Protein AF-A0A4Y9ZHA5-F1 (afdb_monomer)

InterPro domains:
  IPR008631 Glycogen synthase [PF05693] (15-79)
  IPR008631 Glycogen synthase [PTHR10176] (5-77)

Secondary structure (DSSP, 8-state):
-------TTS--EEEE-TTTT--SSHHHHHHHHHHHHHHHHHGGGEEEEEE--TTTHHHH--------HHHHHHHHTS-SPPEE--

Radius of gyration: 14.39 Å; Cα contacts (8 Å, |Δi|>4): 84; chains: 1; bounding box: 32×37×30 Å

Sequence (86 aa):
MADYKHHVHNPILFEVACEVANEIGGIYTVIKTKVPITVSEFGDRYTLIGPLSYKTASMEVEAEEPTDPHIVSALDAKDRRPVVTG

Mean predicted aligned error: 6.84 Å

pLDDT: mean 84.47, std 13.48, range [44.78, 97.56]

Foldseek 3Di:
DPPDDDPPPQAQAEAEDQCVQNPPDCVVVVCVVCVVVVCVVRPPSYWYWHADDPVRDVVRDDDDDDPDPVVVVVCVPDDDRDIDTD

Organism: NCBI:txid135208

Nearest PDB structures (foldseek):
  3naz-assembly1_B  TM=8.955E-01  e=1.429E-04  Saccharomyces cerevisiae
  8cvz-assembly1_B  TM=9.507E-01  e=3.236E-04  Homo sapiens
  5sul-assembly1_A-2  TM=8.942E-01  e=1.877E-04  Saccharomyces cerevisiae S288C
  7zbn-assembly1_B  TM=9.595E-01  e=4.548E-04  Homo sapiens
  3rsz-assembly1_D  TM=8.931E-01  e=3.023E-04  Saccharomyces cerevisiae

Structure (mmCIF, N/CA/C/O backbone):
data_AF-A0A4Y9ZHA5-F1
#
_entry.id   AF-A0A4Y9ZHA5-F1
#
loop_
_atom_site.group_PDB
_atom_site.id
_atom_site.type_symbol
_atom_site.label_atom_id
_atom_site.label_alt_id
_atom_site.label_comp_id
_atom_site.label_asym_id
_atom_site.label_entity_id
_atom_site.label_seq_id
_atom_site.pdbx_PDB_ins_code
_atom_site.Cartn_x
_atom_site.Cartn_y
_atom_site.Cartn_z
_atom_sit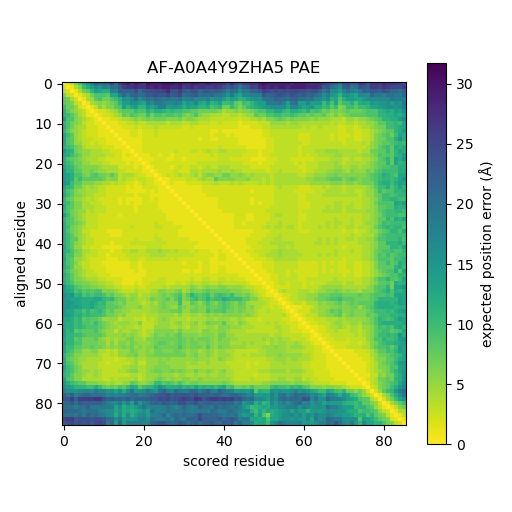e.occupancy
_atom_site.B_iso_or_equiv
_atom_site.auth_seq_id
_atom_site.auth_comp_id
_atom_site.auth_asym_id
_atom_site.auth_atom_id
_atom_site.pdbx_PDB_model_num
ATOM 1 N N . MET A 1 1 ? 14.673 -25.902 -15.178 1.00 44.78 1 MET A N 1
ATOM 2 C CA . MET A 1 1 ? 14.550 -24.724 -14.294 1.00 44.78 1 MET A CA 1
ATOM 3 C C . MET A 1 1 ? 14.230 -23.551 -15.196 1.00 44.78 1 MET A C 1
ATOM 5 O O . MET A 1 1 ? 14.997 -23.325 -16.119 1.00 44.78 1 MET A O 1
ATOM 9 N N . ALA A 1 2 ? 13.061 -22.926 -15.041 1.00 54.25 2 ALA A N 1
ATOM 10 C CA . ALA A 1 2 ? 12.714 -21.755 -15.842 1.00 54.25 2 ALA A CA 1
ATOM 11 C C . ALA A 1 2 ? 13.700 -20.623 -15.523 1.00 54.25 2 ALA A C 1
ATOM 13 O O . ALA A 1 2 ? 14.026 -20.409 -14.356 1.00 54.25 2 ALA A O 1
ATOM 14 N N . ASP A 1 3 ? 14.201 -19.960 -16.559 1.00 61.69 3 ASP A N 1
ATOM 15 C CA . ASP A 1 3 ? 15.135 -18.845 -16.446 1.00 61.69 3 ASP A CA 1
ATOM 16 C C . ASP A 1 3 ? 14.374 -17.640 -15.863 1.00 61.69 3 ASP A C 1
ATOM 18 O O . ASP A 1 3 ? 13.582 -16.991 -16.550 1.00 61.69 3 ASP A O 1
ATOM 22 N N . TYR A 1 4 ? 14.489 -17.421 -14.550 1.00 67.38 4 TYR A N 1
ATOM 23 C CA . TYR A 1 4 ? 13.735 -16.381 -13.851 1.00 67.38 4 TYR A CA 1
ATOM 24 C C . TYR A 1 4 ? 14.456 -15.042 -14.003 1.00 67.38 4 TYR A C 1
ATOM 26 O O . TYR A 1 4 ? 15.438 -14.746 -13.319 1.00 67.38 4 TYR A O 1
ATOM 34 N N . LYS A 1 5 ? 13.972 -14.218 -14.931 1.00 71.38 5 LYS A N 1
ATOM 35 C CA . LYS A 1 5 ? 14.540 -12.898 -15.194 1.00 71.38 5 LYS A CA 1
ATOM 36 C C . LYS A 1 5 ? 14.055 -11.894 -14.147 1.00 71.38 5 LYS A C 1
ATOM 38 O O . LYS A 1 5 ? 12.925 -11.423 -14.196 1.00 71.38 5 LYS A O 1
ATOM 43 N N . HIS A 1 6 ? 14.927 -11.52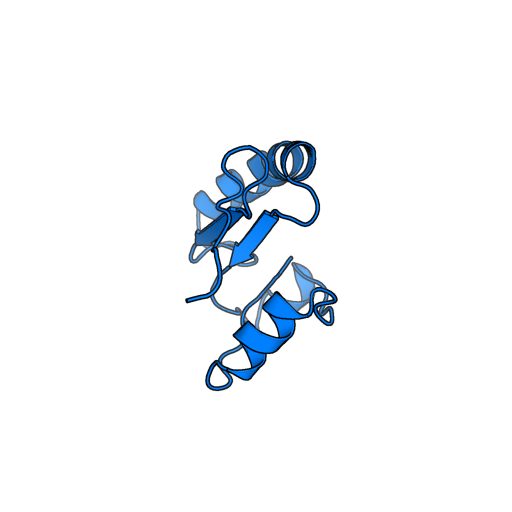6 -13.212 1.00 75.75 6 HIS A N 1
ATOM 44 C CA . HIS A 1 6 ? 14.646 -10.453 -12.259 1.00 75.75 6 HIS A CA 1
ATOM 45 C C . HIS A 1 6 ? 14.637 -9.086 -12.964 1.00 75.75 6 HIS A C 1
ATOM 47 O O . HIS A 1 6 ? 15.652 -8.636 -13.501 1.00 75.75 6 HIS A O 1
ATOM 53 N N . HIS A 1 7 ? 13.496 -8.397 -12.939 1.00 80.44 7 HIS A N 1
ATOM 54 C CA . HIS A 1 7 ? 13.342 -7.056 -13.507 1.00 80.44 7 HIS A CA 1
ATOM 55 C C . HIS A 1 7 ? 13.822 -5.974 -12.529 1.00 80.44 7 HIS A C 1
ATOM 57 O O . HIS A 1 7 ? 13.023 -5.261 -11.931 1.00 80.44 7 HIS A O 1
ATOM 63 N N . VAL A 1 8 ? 15.140 -5.827 -12.377 1.00 85.31 8 VAL A N 1
ATOM 64 C CA . VAL A 1 8 ? 15.745 -4.858 -11.436 1.00 85.31 8 VAL A CA 1
ATOM 65 C C . VAL A 1 8 ? 15.433 -3.387 -11.751 1.00 85.31 8 VAL A C 1
ATOM 67 O O . VAL A 1 8 ? 15.451 -2.560 -10.850 1.00 85.31 8 VAL A O 1
ATOM 70 N N . HIS A 1 9 ? 15.107 -3.059 -13.005 1.00 88.06 9 HIS A N 1
ATOM 71 C CA . HIS A 1 9 ? 14.751 -1.696 -13.433 1.00 88.06 9 HIS A CA 1
ATOM 72 C C . HIS A 1 9 ? 13.241 -1.453 -13.548 1.00 88.06 9 HIS A C 1
ATOM 74 O O . HIS A 1 9 ? 12.825 -0.332 -13.814 1.00 88.06 9 HIS A O 1
ATOM 80 N N . ASN A 1 10 ? 12.423 -2.492 -13.373 1.00 89.19 10 ASN A N 1
ATOM 81 C CA . ASN A 1 10 ? 10.966 -2.388 -13.414 1.00 89.19 10 ASN A CA 1
ATOM 82 C C . ASN A 1 10 ? 10.330 -3.312 -12.357 1.00 89.19 10 ASN A C 1
ATOM 84 O O . ASN A 1 10 ? 9.589 -4.229 -12.717 1.00 89.19 10 ASN A O 1
ATOM 88 N N . PRO A 1 11 ? 10.676 -3.149 -11.065 1.00 91.44 11 PRO A N 1
ATOM 89 C CA . PRO A 1 11 ? 10.228 -4.066 -10.024 1.00 91.44 11 PRO A CA 1
ATOM 90 C C . PRO A 1 11 ? 8.766 -3.819 -9.632 1.00 91.44 11 PRO A C 1
ATOM 92 O O . PRO A 1 11 ? 8.232 -2.731 -9.829 1.00 91.44 11 PRO A O 1
ATOM 95 N N . ILE A 1 12 ? 8.134 -4.822 -9.033 1.00 91.38 12 ILE A N 1
ATOM 96 C CA . ILE A 1 12 ? 6.864 -4.650 -8.319 1.00 91.38 12 ILE A CA 1
ATOM 97 C C . ILE A 1 12 ? 7.184 -4.143 -6.908 1.00 91.38 12 ILE A C 1
ATOM 99 O O . ILE A 1 12 ? 8.133 -4.627 -6.283 1.00 91.38 12 ILE A O 1
ATOM 103 N N . LEU A 1 13 ? 6.417 -3.174 -6.417 1.00 93.75 13 LEU A N 1
ATOM 104 C CA . LEU A 1 13 ? 6.564 -2.575 -5.098 1.00 93.75 13 LEU A CA 1
ATOM 105 C C . LEU A 1 13 ? 5.341 -2.891 -4.234 1.00 93.75 13 LEU A C 1
ATOM 107 O O . LEU A 1 13 ? 4.244 -2.408 -4.494 1.00 93.75 13 LEU A O 1
ATOM 111 N N . PHE A 1 14 ? 5.564 -3.647 -3.159 1.00 94.56 14 PHE A N 1
ATOM 112 C CA . PHE A 1 14 ? 4.572 -3.857 -2.108 1.00 94.56 14 PHE A CA 1
ATOM 113 C C . PHE A 1 14 ? 4.956 -3.067 -0.863 1.00 94.56 14 PHE A C 1
ATOM 115 O O . PHE A 1 14 ? 6.048 -3.253 -0.323 1.00 94.56 14 PHE A O 1
ATOM 122 N N . GLU A 1 15 ? 4.047 -2.234 -0.372 1.00 95.44 15 GLU A N 1
ATOM 123 C CA . GLU A 1 15 ? 4.215 -1.528 0.895 1.00 95.44 15 GLU A CA 1
ATOM 124 C C . GLU A 1 15 ? 3.218 -2.032 1.927 1.00 95.44 15 GLU A C 1
ATOM 126 O O . GLU A 1 15 ? 2.017 -2.083 1.680 1.00 95.44 15 GLU A O 1
ATOM 131 N N . VAL A 1 16 ? 3.725 -2.421 3.098 1.00 94.94 16 VAL A N 1
ATOM 132 C CA . VAL A 1 16 ? 2.926 -3.101 4.119 1.00 94.94 16 VAL A CA 1
ATOM 133 C C . VAL A 1 16 ? 2.881 -2.272 5.394 1.00 94.94 16 VAL A C 1
ATOM 135 O O . VAL A 1 16 ? 3.927 -1.975 5.972 1.00 94.94 16 VAL A O 1
ATOM 138 N N . ALA A 1 17 ? 1.681 -1.936 5.866 1.00 93.75 17 ALA A N 1
ATOM 139 C CA . ALA A 1 17 ? 1.498 -1.257 7.146 1.00 93.75 17 ALA A CA 1
ATOM 140 C C . ALA A 1 17 ? 0.132 -1.560 7.777 1.00 93.75 17 ALA A C 1
ATOM 142 O O . ALA A 1 17 ? -0.853 -1.822 7.093 1.00 93.75 17 ALA A O 1
ATOM 143 N N . CYS A 1 18 ? 0.056 -1.462 9.107 1.00 91.06 18 CYS A N 1
ATOM 144 C CA . CYS A 1 18 ? -1.205 -1.609 9.844 1.00 91.06 18 CYS A CA 1
ATOM 145 C C . CYS A 1 18 ? -2.201 -0.465 9.587 1.00 91.06 18 CYS A C 1
ATOM 147 O O . CYS A 1 18 ? -3.388 -0.619 9.867 1.00 91.06 18 CYS A O 1
ATOM 149 N N . GLU A 1 19 ? -1.704 0.666 9.084 1.00 92.62 19 GLU A N 1
ATOM 150 C CA . GLU A 1 19 ? -2.470 1.894 8.854 1.00 92.62 19 GLU A CA 1
ATOM 151 C C . GLU A 1 19 ? -2.844 2.111 7.374 1.00 92.62 19 GLU A C 1
ATOM 153 O O . GLU A 1 19 ? -3.322 3.179 7.001 1.00 92.62 19 GLU A O 1
ATOM 158 N N . VAL A 1 20 ? -2.655 1.105 6.508 1.00 92.44 20 VAL A N 1
ATOM 159 C CA . VAL A 1 20 ? -3.228 1.131 5.149 1.00 92.44 20 VAL A CA 1
ATOM 160 C C . VAL A 1 20 ? -4.752 1.094 5.265 1.00 92.44 20 VAL A C 1
ATOM 162 O O . VAL A 1 20 ? -5.291 0.182 5.890 1.00 92.44 20 VAL A O 1
ATOM 165 N N . ALA A 1 21 ? -5.433 2.084 4.676 1.00 88.62 21 ALA A N 1
ATOM 166 C CA . ALA A 1 21 ? -6.894 2.244 4.732 1.00 88.62 21 ALA A CA 1
ATOM 167 C C . ALA A 1 21 ? -7.480 2.234 6.166 1.00 88.62 21 ALA A C 1
ATOM 169 O O . ALA A 1 21 ? -8.634 1.853 6.397 1.00 88.62 21 ALA A O 1
ATOM 170 N N . ASN A 1 22 ? -6.667 2.613 7.157 1.00 90.00 22 ASN A N 1
ATOM 171 C CA . ASN A 1 22 ? -7.032 2.550 8.565 1.00 90.00 22 ASN A CA 1
ATOM 172 C C . ASN A 1 22 ? -6.278 3.613 9.377 1.00 90.00 22 ASN A C 1
ATOM 174 O O . ASN A 1 22 ? -5.130 3.415 9.775 1.00 90.00 22 ASN A O 1
ATOM 178 N N . GLU A 1 23 ? -6.926 4.748 9.624 1.00 90.00 23 GLU A N 1
ATOM 179 C CA . GLU A 1 23 ? -6.332 5.878 10.339 1.00 90.00 23 GLU A CA 1
ATOM 180 C C . GLU A 1 23 ? -6.260 5.608 11.854 1.00 90.00 23 GLU A C 1
ATOM 182 O O . GLU A 1 23 ? -7.212 5.841 12.598 1.00 90.00 23 GLU A O 1
ATOM 187 N N . ILE A 1 24 ? -5.117 5.083 12.313 1.00 88.38 24 ILE A N 1
ATOM 188 C CA . ILE A 1 24 ? -4.826 4.860 13.743 1.00 88.38 24 ILE A CA 1
ATOM 189 C C . ILE A 1 24 ? -3.862 5.927 14.282 1.00 88.38 24 ILE A C 1
ATOM 191 O O . ILE A 1 24 ? -3.963 6.319 15.446 1.00 88.38 24 ILE A O 1
ATOM 195 N N . GLY A 1 25 ? -2.913 6.390 13.464 1.00 90.44 25 GLY A N 1
ATOM 196 C CA . GLY A 1 25 ? -1.838 7.268 13.901 1.00 90.44 25 GLY A CA 1
ATOM 197 C C . GLY A 1 25 ? -1.151 8.005 12.754 1.00 90.44 25 GLY A C 1
ATOM 198 O O . GLY A 1 25 ? -1.740 8.335 11.728 1.00 90.44 25 GLY A O 1
ATOM 199 N N . GLY A 1 26 ? 0.125 8.339 12.960 1.00 95.62 26 GLY A N 1
ATOM 200 C CA . GLY A 1 26 ? 0.878 9.166 12.016 1.00 95.62 26 GLY A CA 1
ATOM 201 C C . GLY A 1 26 ? 1.276 8.449 10.723 1.00 95.62 26 GLY A C 1
ATOM 202 O O . GLY A 1 26 ? 1.606 9.120 9.744 1.00 95.62 26 GLY A O 1
ATOM 203 N N . ILE A 1 27 ? 1.258 7.111 10.694 1.00 96.06 27 ILE A N 1
ATOM 204 C CA . ILE A 1 27 ? 1.696 6.345 9.521 1.00 96.06 27 ILE A CA 1
ATOM 205 C C . ILE A 1 27 ? 0.674 6.455 8.392 1.00 96.06 27 ILE A C 1
ATOM 207 O O . ILE A 1 27 ? 1.089 6.573 7.241 1.00 96.06 27 ILE A O 1
ATOM 211 N N . TYR A 1 28 ? -0.624 6.525 8.695 1.00 93.38 28 TYR A N 1
ATOM 212 C CA . TYR A 1 28 ? -1.662 6.825 7.707 1.00 93.38 28 TYR A CA 1
ATOM 213 C C . TYR A 1 28 ? -1.328 8.105 6.926 1.00 93.38 28 TYR A C 1
ATOM 215 O O . TYR A 1 28 ? -1.309 8.097 5.696 1.00 93.38 28 TYR A O 1
ATOM 223 N N . THR A 1 29 ? -0.948 9.181 7.621 1.00 96.06 29 THR A N 1
ATOM 224 C CA . THR A 1 29 ? -0.558 10.454 6.991 1.00 96.06 29 THR A CA 1
ATOM 225 C C . THR A 1 29 ? 0.713 10.323 6.155 1.00 96.06 29 THR A C 1
ATOM 227 O O . THR A 1 29 ? 0.781 10.858 5.047 1.00 96.06 29 THR A O 1
ATOM 230 N N . VAL A 1 30 ? 1.720 9.594 6.644 1.00 97.25 30 VAL A N 1
ATOM 231 C CA . VAL A 1 30 ? 2.952 9.330 5.880 1.00 97.25 30 VAL A CA 1
ATOM 232 C C . VAL A 1 30 ? 2.639 8.580 4.585 1.00 97.25 30 VAL A C 1
ATOM 234 O O . VAL A 1 30 ? 3.128 8.962 3.525 1.00 97.25 30 VAL A O 1
ATOM 237 N N . ILE A 1 31 ? 1.801 7.544 4.645 1.00 95.19 31 ILE A N 1
ATOM 238 C CA . ILE A 1 31 ? 1.388 6.778 3.465 1.00 95.19 31 ILE A CA 1
ATOM 239 C C . ILE A 1 31 ? 0.608 7.690 2.520 1.00 95.19 31 ILE A C 1
ATOM 241 O O . ILE A 1 31 ? 1.022 7.882 1.380 1.00 95.19 31 ILE A O 1
ATOM 245 N N . LYS A 1 32 ? -0.453 8.338 3.005 1.00 93.31 32 LYS A N 1
ATOM 246 C CA . LYS A 1 32 ? -1.344 9.191 2.206 1.00 93.31 32 LYS A CA 1
ATOM 247 C C . LYS A 1 32 ? -0.612 10.318 1.479 1.00 93.31 32 LYS A C 1
ATOM 249 O O . LYS A 1 32 ? -0.944 10.629 0.341 1.00 93.31 32 LYS A O 1
ATOM 254 N N . THR A 1 33 ? 0.396 10.917 2.109 1.00 97.00 33 THR A N 1
ATOM 255 C CA . THR A 1 33 ? 1.192 11.993 1.491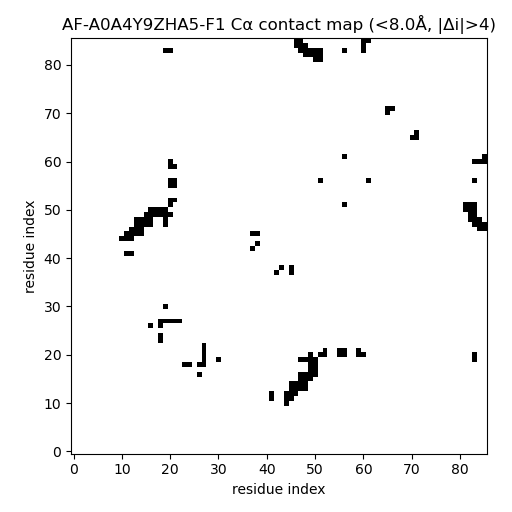 1.00 97.00 33 THR A CA 1
ATOM 256 C C . THR A 1 33 ? 2.225 11.484 0.485 1.00 97.00 33 THR A C 1
ATOM 258 O O . THR A 1 33 ? 2.609 12.227 -0.415 1.00 97.00 33 THR A O 1
ATOM 261 N N . LYS A 1 34 ? 2.651 10.222 0.592 1.00 96.94 34 LYS A N 1
ATOM 262 C CA . LYS A 1 34 ? 3.641 9.602 -0.298 1.00 96.94 34 LYS A CA 1
ATOM 263 C C . LYS A 1 34 ? 3.008 8.875 -1.493 1.00 96.94 34 LYS A C 1
ATOM 265 O O . LYS A 1 34 ? 3.592 8.877 -2.571 1.00 96.94 34 LYS A O 1
ATOM 270 N N . VAL A 1 35 ? 1.810 8.309 -1.341 1.00 96.50 35 VAL A N 1
ATOM 271 C CA . VAL A 1 35 ? 1.108 7.566 -2.406 1.00 96.50 35 VAL A CA 1
ATOM 272 C C . VAL A 1 35 ? 1.103 8.304 -3.753 1.00 96.50 35 VAL A C 1
ATOM 274 O O . VAL A 1 35 ? 1.470 7.670 -4.738 1.00 96.50 35 VAL A O 1
ATOM 277 N N . PRO A 1 36 ? 0.806 9.619 -3.849 1.00 96.19 36 PRO A N 1
ATOM 278 C CA . PRO A 1 36 ? 0.774 10.297 -5.146 1.00 96.19 36 PRO A CA 1
ATOM 279 C C . PRO A 1 36 ? 2.103 10.238 -5.907 1.00 96.19 36 PRO A C 1
ATOM 281 O O . PRO A 1 36 ? 2.112 10.023 -7.119 1.00 96.19 36 PRO A O 1
ATOM 284 N N . ILE A 1 37 ? 3.234 10.399 -5.208 1.00 97.56 37 ILE A N 1
ATOM 285 C CA . ILE A 1 37 ? 4.549 10.341 -5.854 1.00 97.56 37 ILE A CA 1
ATOM 286 C C . ILE A 1 37 ? 4.946 8.898 -6.177 1.00 97.56 37 ILE A C 1
ATOM 288 O O . ILE A 1 37 ? 5.494 8.643 -7.245 1.00 97.56 37 ILE A O 1
ATOM 292 N N . THR A 1 38 ? 4.606 7.937 -5.315 1.00 97.31 38 THR A N 1
ATOM 293 C CA . THR A 1 38 ? 4.915 6.519 -5.547 1.00 97.31 38 THR A CA 1
ATOM 294 C C . THR A 1 38 ? 4.094 5.935 -6.696 1.00 97.31 38 THR A C 1
ATOM 296 O O . THR A 1 38 ? 4.649 5.239 -7.542 1.00 97.31 38 THR A O 1
ATOM 299 N N . VAL A 1 39 ? 2.808 6.283 -6.806 1.00 96.12 39 VAL A N 1
ATOM 300 C CA . VAL A 1 39 ? 1.964 5.922 -7.958 1.00 96.12 39 VAL A CA 1
ATOM 301 C C . VAL A 1 39 ? 2.508 6.552 -9.239 1.00 96.12 39 VAL A C 1
ATOM 303 O O . VAL A 1 39 ? 2.563 5.881 -10.264 1.00 96.12 39 VAL A O 1
ATOM 306 N N . SER A 1 40 ? 2.991 7.799 -9.194 1.00 96.50 40 SER A N 1
ATOM 307 C CA . SER A 1 40 ? 3.616 8.430 -10.365 1.00 96.50 40 SER A CA 1
ATOM 308 C C . SER A 1 40 ? 4.873 7.698 -10.857 1.00 96.50 40 SER A C 1
ATOM 310 O O . SER A 1 40 ? 5.198 7.802 -12.038 1.00 96.50 40 SER A O 1
ATOM 312 N N . GLU A 1 41 ? 5.601 7.007 -9.979 1.00 95.31 41 GLU A N 1
ATOM 313 C CA . GLU A 1 41 ? 6.840 6.297 -10.318 1.00 95.31 41 GLU A CA 1
ATOM 314 C C . GLU A 1 41 ? 6.589 4.831 -10.713 1.00 95.31 41 GLU A C 1
ATOM 316 O O . GLU A 1 41 ? 7.216 4.304 -11.638 1.00 95.31 41 GLU A O 1
ATOM 321 N N . PHE A 1 42 ? 5.660 4.160 -10.031 1.00 94.44 42 PHE A N 1
ATOM 322 C CA . PHE A 1 42 ? 5.439 2.721 -10.172 1.00 94.44 42 PHE A CA 1
ATOM 323 C C . PHE A 1 42 ? 4.166 2.354 -10.941 1.00 94.44 42 PHE A C 1
ATOM 325 O O . PHE A 1 42 ? 4.144 1.289 -11.567 1.00 94.44 42 PHE A O 1
ATOM 332 N N . GLY A 1 43 ? 3.149 3.217 -10.947 1.00 93.06 43 GLY A N 1
ATOM 333 C CA . GLY A 1 43 ? 1.828 2.929 -11.510 1.00 93.06 43 GLY A CA 1
ATOM 334 C C . GLY A 1 43 ? 1.238 1.648 -10.920 1.00 93.06 43 GLY A C 1
ATOM 335 O O . GLY A 1 43 ? 1.382 1.388 -9.728 1.00 93.06 43 GLY A O 1
ATOM 336 N N . ASP A 1 44 ? 0.684 0.799 -11.783 1.00 91.06 44 ASP A N 1
ATOM 337 C CA . ASP A 1 44 ? 0.034 -0.474 -11.424 1.00 91.06 44 ASP A CA 1
ATOM 338 C C . ASP A 1 44 ? 0.976 -1.505 -10.773 1.00 91.06 44 ASP A C 1
ATOM 340 O O . ASP A 1 44 ? 0.545 -2.543 -10.280 1.00 91.06 44 ASP A O 1
ATOM 344 N N . ARG A 1 45 ? 2.291 -1.242 -10.757 1.00 92.19 45 ARG A N 1
ATOM 345 C CA . ARG A 1 45 ? 3.276 -2.080 -10.055 1.00 92.19 45 ARG A CA 1
ATOM 346 C C . ARG A 1 45 ? 3.376 -1.756 -8.568 1.00 92.19 45 ARG A C 1
ATOM 348 O O . ARG A 1 45 ? 4.199 -2.368 -7.890 1.00 92.19 45 ARG A O 1
ATOM 355 N N . TYR A 1 46 ? 2.630 -0.774 -8.077 1.00 94.31 46 TYR A N 1
ATOM 356 C CA . TYR A 1 46 ? 2.580 -0.407 -6.671 1.00 94.31 46 TYR A CA 1
ATOM 357 C C . TYR A 1 46 ? 1.324 -0.967 -6.020 1.00 94.31 46 TYR A C 1
ATOM 359 O O . TYR A 1 46 ? 0.226 -0.840 -6.549 1.00 94.31 46 TYR A O 1
ATOM 367 N N . THR A 1 47 ? 1.481 -1.592 -4.859 1.00 93.50 47 THR A N 1
ATOM 368 C CA . THR A 1 47 ? 0.352 -2.126 -4.101 1.00 93.50 47 THR A CA 1
ATOM 369 C C . THR A 1 47 ? 0.578 -1.928 -2.612 1.00 93.50 47 THR A C 1
ATOM 371 O O . THR A 1 47 ? 1.593 -2.357 -2.052 1.00 93.50 47 THR A O 1
ATOM 374 N N . LEU A 1 48 ? -0.396 -1.308 -1.953 1.00 94.25 48 LEU A N 1
ATOM 375 C CA . LEU A 1 48 ? -0.455 -1.240 -0.499 1.00 94.25 48 LEU A CA 1
ATOM 376 C C . LEU A 1 48 ? -1.121 -2.493 0.069 1.00 94.25 48 LEU A C 1
ATOM 378 O O . LEU A 1 48 ? -2.081 -3.012 -0.490 1.00 94.25 48 LEU A O 1
ATOM 382 N N . ILE A 1 49 ? -0.609 -2.980 1.196 1.00 92.69 49 ILE A N 1
ATOM 383 C CA . ILE A 1 49 ? -1.129 -4.155 1.896 1.00 92.69 49 ILE A CA 1
ATOM 384 C C . ILE A 1 49 ? -1.280 -3.820 3.376 1.00 92.69 49 ILE A C 1
ATOM 386 O O . ILE A 1 49 ? -0.326 -3.433 4.055 1.00 92.69 49 ILE A O 1
ATOM 390 N N . GLY A 1 50 ? -2.470 -4.053 3.915 1.00 91.56 50 GLY A N 1
ATOM 391 C CA . GLY A 1 50 ? -2.721 -3.913 5.342 1.00 91.56 50 GLY A CA 1
ATOM 392 C C . GLY A 1 50 ? -3.899 -4.743 5.832 1.00 91.56 50 GLY A C 1
ATOM 393 O O . GLY A 1 50 ? -4.566 -5.425 5.047 1.00 91.56 50 GLY A O 1
ATOM 394 N N . PRO A 1 51 ? -4.139 -4.732 7.151 1.00 89.81 51 PRO A N 1
ATOM 395 C CA . PRO A 1 51 ? -5.275 -5.414 7.742 1.00 89.81 51 PRO A CA 1
ATOM 396 C C . PRO A 1 51 ? -6.588 -4.763 7.293 1.00 89.81 51 PRO A C 1
ATOM 398 O O . PRO A 1 51 ? -6.745 -3.547 7.366 1.00 89.81 51 PRO A O 1
ATOM 401 N N . LEU A 1 52 ? -7.564 -5.582 6.895 1.00 86.56 52 LEU A N 1
ATOM 402 C CA . LEU A 1 52 ? -8.904 -5.094 6.582 1.00 86.56 52 LEU A CA 1
ATOM 403 C C . LEU A 1 52 ? -9.612 -4.608 7.856 1.00 86.56 52 LEU A C 1
ATOM 405 O O . LEU A 1 52 ? -10.010 -5.404 8.711 1.00 86.56 52 LEU A O 1
ATOM 409 N N . SER A 1 53 ? -9.828 -3.298 7.954 1.00 86.00 53 SER A N 1
ATOM 410 C CA . SER A 1 53 ? -10.711 -2.703 8.956 1.00 86.00 53 SER A CA 1
ATOM 411 C C . SER A 1 53 ? -12.137 -2.630 8.413 1.00 86.00 53 SER A C 1
ATOM 413 O O . SER A 1 53 ? -12.489 -1.700 7.698 1.00 86.00 53 SER A O 1
ATOM 415 N N . TYR A 1 54 ? -13.006 -3.573 8.785 1.00 79.88 54 TYR A N 1
ATOM 416 C CA . TYR A 1 54 ? -14.412 -3.588 8.337 1.00 79.88 54 TYR A CA 1
ATOM 417 C C . TYR A 1 54 ? -15.210 -2.319 8.687 1.00 79.88 54 TYR A C 1
ATOM 419 O O . TYR A 1 54 ? -16.269 -2.087 8.116 1.00 79.88 54 TYR A O 1
ATOM 427 N N . LYS A 1 55 ? -14.729 -1.512 9.641 1.00 82.38 55 LYS A N 1
ATOM 428 C CA . LYS A 1 55 ? -15.382 -0.262 10.051 1.00 82.38 55 LYS A CA 1
ATOM 429 C C . LYS A 1 55 ? -15.074 0.905 9.114 1.00 82.38 55 LYS A C 1
ATOM 431 O O . LYS A 1 55 ? -15.916 1.779 8.969 1.00 82.38 55 LYS A O 1
ATOM 436 N N . THR A 1 56 ? -13.870 0.936 8.543 1.00 80.56 56 THR A N 1
ATOM 437 C CA . THR A 1 56 ? -13.349 2.089 7.786 1.00 80.56 56 THR A CA 1
ATOM 438 C C . THR A 1 56 ? -13.091 1.763 6.321 1.00 80.56 56 THR A C 1
ATOM 440 O O . THR A 1 56 ? -13.111 2.664 5.493 1.00 80.56 56 THR A O 1
ATOM 443 N N . ALA A 1 57 ? -12.910 0.486 5.974 1.00 80.56 57 ALA A N 1
ATOM 444 C CA . ALA A 1 57 ? -12.518 0.071 4.633 1.00 80.56 57 ALA A CA 1
ATOM 445 C C . ALA A 1 57 ? -13.490 0.556 3.555 1.00 80.56 57 ALA A C 1
ATOM 447 O O . ALA A 1 57 ? -13.047 1.130 2.578 1.00 80.56 57 ALA A O 1
ATOM 448 N N . SER A 1 58 ? -14.805 0.439 3.756 1.00 82.75 58 SER A N 1
ATOM 449 C CA . SER A 1 58 ? -15.785 0.888 2.755 1.00 82.75 58 SER A CA 1
ATOM 450 C C . SER A 1 58 ? -15.818 2.405 2.526 1.00 82.75 58 SER A C 1
ATOM 452 O O . SER A 1 58 ? -16.500 2.857 1.615 1.00 82.75 58 SER A O 1
ATOM 454 N N . MET A 1 59 ? -15.173 3.196 3.391 1.00 86.44 59 MET A N 1
ATOM 455 C CA . MET A 1 59 ? -15.048 4.650 3.233 1.00 86.44 59 MET A CA 1
ATOM 456 C C . MET A 1 59 ? -13.712 5.052 2.602 1.00 86.44 59 MET A C 1
ATOM 458 O O . MET A 1 59 ? -13.639 6.100 1.969 1.00 86.44 59 MET A O 1
ATOM 462 N N . GLU A 1 60 ? -12.669 4.244 2.803 1.00 85.81 60 GLU A N 1
ATOM 463 C CA . GLU A 1 60 ? -11.299 4.540 2.369 1.00 85.81 60 GLU A CA 1
ATOM 464 C C . GLU A 1 60 ? -10.930 3.860 1.045 1.00 85.81 60 GLU A C 1
ATOM 466 O O . GLU A 1 60 ? -10.066 4.363 0.332 1.00 85.81 60 GLU A O 1
ATOM 471 N N . VAL A 1 61 ? -11.546 2.717 0.727 1.00 86.25 61 VAL A N 1
ATOM 472 C CA . VAL A 1 61 ? -11.219 1.903 -0.449 1.00 86.25 61 VAL A CA 1
ATOM 473 C C . VAL A 1 61 ? -12.468 1.386 -1.155 1.00 86.25 61 VAL A C 1
ATOM 475 O O . VAL A 1 61 ? -13.492 1.089 -0.533 1.00 86.25 61 VAL A O 1
ATOM 478 N N . GLU A 1 62 ? -12.351 1.231 -2.470 1.00 87.19 62 GLU A N 1
ATOM 479 C CA . GLU A 1 62 ? -1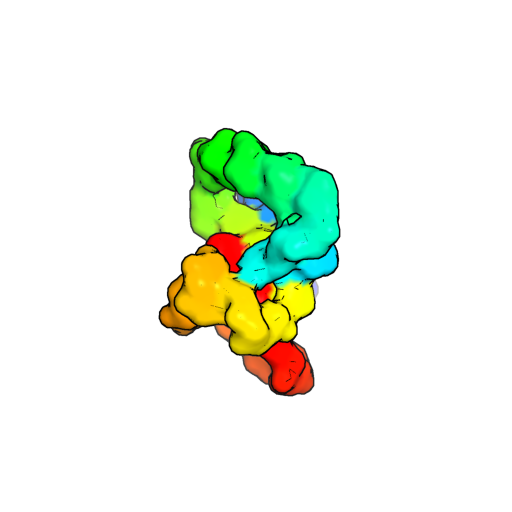3.335 0.549 -3.303 1.00 87.19 62 GLU A CA 1
ATOM 480 C C . GLU A 1 62 ? -12.927 -0.917 -3.481 1.00 87.19 62 GLU A C 1
ATOM 482 O O . GLU A 1 62 ? -11.745 -1.247 -3.569 1.00 87.19 62 GLU A O 1
ATOM 487 N N . ALA A 1 63 ? -13.906 -1.822 -3.489 1.00 85.19 63 ALA A N 1
ATOM 488 C CA . ALA A 1 63 ? -13.636 -3.227 -3.761 1.00 85.19 63 ALA A CA 1
ATOM 489 C C . ALA A 1 63 ? -13.437 -3.427 -5.269 1.00 85.19 63 ALA A C 1
ATOM 491 O O .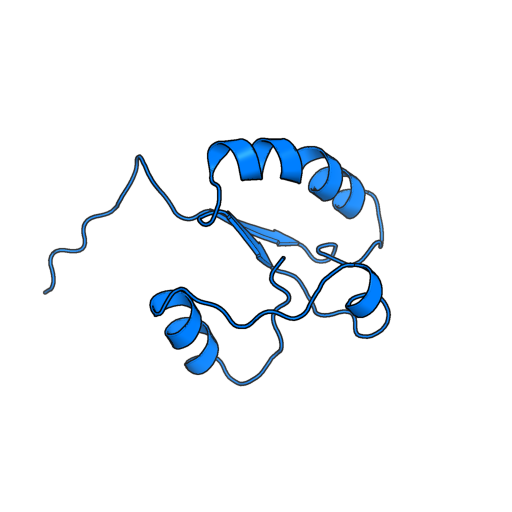 ALA A 1 63 ? -14.334 -3.115 -6.052 1.00 85.19 63 ALA A O 1
ATOM 492 N N . GLU A 1 64 ? -12.298 -3.997 -5.652 1.00 85.56 64 GLU A N 1
ATOM 493 C CA . GLU A 1 64 ? -11.938 -4.252 -7.046 1.00 85.56 64 GLU A CA 1
ATOM 494 C C . GLU A 1 64 ? -11.476 -5.703 -7.236 1.00 85.56 64 GLU A C 1
ATOM 496 O O . GLU A 1 64 ? -10.854 -6.298 -6.350 1.00 85.56 64 GLU A O 1
ATOM 501 N N . GLU A 1 65 ? -11.800 -6.288 -8.392 1.00 85.38 65 GLU A N 1
ATOM 502 C CA . GLU A 1 65 ? -11.253 -7.585 -8.781 1.00 85.38 65 GLU A CA 1
ATOM 503 C C . GLU A 1 65 ? -9.849 -7.404 -9.379 1.00 85.38 65 GLU A C 1
ATOM 505 O O . GLU A 1 65 ? -9.683 -6.640 -10.333 1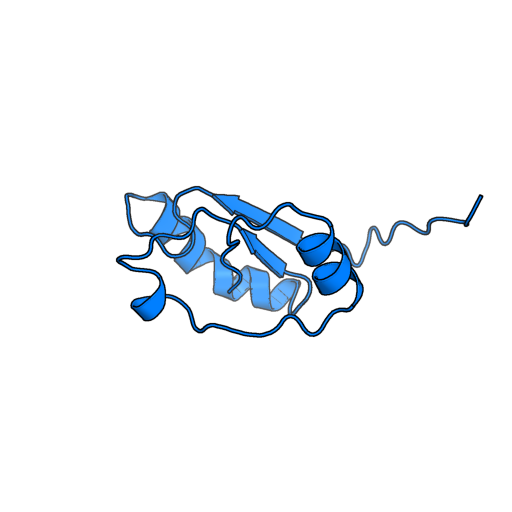.00 85.38 65 GLU A O 1
ATOM 510 N N . PRO A 1 66 ? -8.829 -8.111 -8.863 1.00 85.56 66 PRO A N 1
ATOM 511 C CA . PRO A 1 66 ? -7.478 -7.993 -9.386 1.00 85.56 66 PRO A CA 1
ATOM 512 C C . PRO A 1 66 ? -7.420 -8.462 -10.842 1.00 85.56 66 PRO A C 1
ATOM 514 O O . PRO A 1 66 ? -7.869 -9.557 -11.180 1.00 85.56 66 PRO A O 1
ATOM 517 N N . THR A 1 67 ? -6.829 -7.636 -11.702 1.00 86.00 67 THR A N 1
ATOM 518 C CA . THR A 1 67 ? -6.731 -7.897 -13.147 1.00 86.00 67 THR A CA 1
ATOM 519 C C . THR A 1 67 ? -5.463 -8.659 -13.533 1.00 86.00 67 THR A C 1
ATOM 521 O O . THR A 1 67 ? -5.448 -9.354 -14.550 1.00 86.00 67 THR A O 1
ATOM 524 N N . ASP A 1 68 ? -4.403 -8.568 -12.724 1.00 86.06 68 ASP A N 1
ATOM 525 C CA . ASP A 1 68 ? -3.143 -9.270 -12.964 1.00 86.06 68 ASP A CA 1
ATOM 526 C C . ASP A 1 68 ? -3.272 -10.770 -12.602 1.00 86.06 68 ASP A C 1
ATOM 528 O O . ASP A 1 68 ? -3.506 -11.106 -11.435 1.00 86.06 68 ASP A O 1
ATOM 532 N N . PRO A 1 69 ? -3.068 -11.702 -13.557 1.00 87.44 69 PRO A N 1
ATOM 533 C CA . PRO A 1 69 ? -3.223 -13.139 -13.317 1.00 87.44 69 PRO A CA 1
ATOM 534 C C . PRO A 1 69 ? -2.294 -13.709 -12.236 1.00 87.44 69 PRO A C 1
ATOM 536 O O . PRO A 1 69 ? -2.635 -14.700 -11.584 1.00 87.44 69 PRO A O 1
ATOM 539 N N . HIS A 1 70 ? -1.116 -13.116 -12.037 1.00 87.44 70 HIS A N 1
ATOM 540 C CA . HIS A 1 70 ? -0.182 -13.519 -10.989 1.00 87.44 70 HIS A CA 1
ATOM 541 C C . HIS A 1 70 ? -0.673 -13.073 -9.614 1.00 87.44 70 HIS A C 1
ATOM 543 O O . HIS A 1 70 ? -0.546 -13.837 -8.656 1.00 87.44 70 HIS A O 1
ATOM 549 N N . ILE A 1 71 ? -1.274 -11.885 -9.516 1.00 86.50 71 ILE A N 1
ATOM 550 C CA . ILE A 1 71 ? -1.918 -11.415 -8.284 1.00 86.50 71 ILE A CA 1
ATOM 551 C C . ILE A 1 71 ? -3.138 -12.278 -7.958 1.00 86.50 71 ILE A C 1
ATOM 553 O O . ILE A 1 71 ? -3.239 -12.748 -6.825 1.00 86.50 71 ILE A O 1
ATOM 557 N N . VAL A 1 72 ? -3.998 -12.579 -8.939 1.00 87.62 72 VAL A N 1
ATOM 558 C CA . VAL A 1 72 ? -5.142 -13.496 -8.760 1.00 87.62 72 VAL A CA 1
ATOM 559 C C . VAL A 1 72 ? -4.662 -14.846 -8.233 1.00 87.62 72 VAL A C 1
ATOM 561 O O . VAL A 1 72 ? -5.085 -15.284 -7.167 1.00 87.62 72 VAL A O 1
ATOM 564 N N . SER A 1 73 ? -3.699 -15.473 -8.917 1.00 88.38 73 SER A N 1
ATOM 565 C CA . SER A 1 73 ? -3.167 -16.773 -8.499 1.00 88.38 73 SER A CA 1
ATOM 566 C C . SER A 1 73 ? -2.538 -16.731 -7.103 1.00 88.38 73 SER A C 1
ATOM 568 O O . SER A 1 73 ? -2.650 -17.707 -6.360 1.00 88.38 73 SER A O 1
ATOM 570 N N . ALA A 1 74 ? -1.870 -15.635 -6.737 1.00 86.62 74 ALA A N 1
ATOM 571 C CA . ALA A 1 74 ? -1.266 -15.475 -5.418 1.00 86.62 74 ALA A CA 1
ATOM 572 C C . ALA A 1 74 ? -2.312 -15.283 -4.310 1.00 86.62 74 ALA A C 1
ATOM 574 O O . ALA A 1 74 ? -2.087 -15.734 -3.185 1.00 86.62 74 ALA A O 1
ATOM 575 N N . LEU A 1 75 ? -3.431 -14.622 -4.607 1.00 84.38 75 LEU A N 1
ATOM 576 C CA . LEU A 1 75 ? -4.548 -14.448 -3.680 1.00 84.38 75 LEU A CA 1
ATOM 577 C C . LEU A 1 75 ? -5.350 -15.744 -3.523 1.00 84.38 75 LEU A C 1
ATOM 579 O O . LEU A 1 75 ? -5.644 -16.120 -2.391 1.00 84.38 75 LEU A O 1
ATOM 583 N N . ASP A 1 76 ? -5.600 -16.476 -4.610 1.00 84.38 76 ASP A N 1
ATOM 584 C CA . ASP A 1 76 ? -6.287 -17.776 -4.592 1.00 84.38 76 ASP A CA 1
ATOM 585 C C . ASP A 1 76 ? -5.488 -18.856 -3.851 1.00 84.38 76 ASP A C 1
ATOM 587 O O . ASP A 1 76 ? -6.055 -19.720 -3.180 1.00 84.38 76 ASP A O 1
ATOM 591 N N . ALA A 1 77 ? -4.156 -18.805 -3.939 1.00 79.44 77 ALA A N 1
ATOM 592 C CA . ALA A 1 77 ? -3.271 -19.715 -3.214 1.00 79.44 77 ALA A CA 1
ATOM 593 C C . ALA A 1 77 ? -3.225 -19.440 -1.698 1.00 79.44 77 ALA A C 1
ATOM 5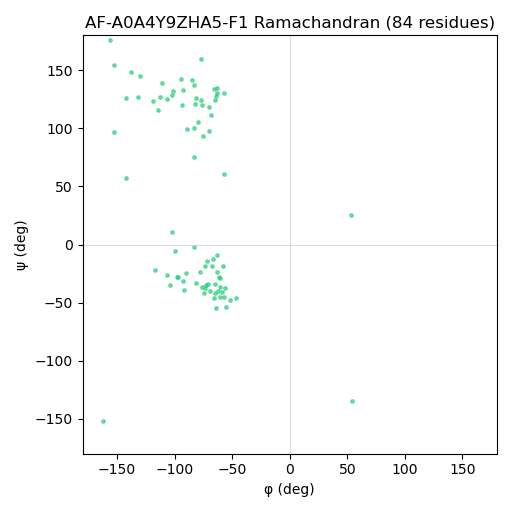95 O O . ALA A 1 77 ? -2.711 -20.270 -0.941 1.00 79.44 77 ALA A O 1
ATOM 596 N N . LYS A 1 78 ? -3.722 -18.286 -1.234 1.00 63.44 78 LYS A N 1
ATOM 597 C CA . LYS A 1 78 ? -3.779 -17.939 0.190 1.00 63.44 78 LYS A CA 1
ATOM 598 C C . LYS A 1 78 ? -5.127 -18.340 0.786 1.00 63.44 78 LYS A C 1
ATOM 600 O O . LYS A 1 78 ? -6.186 -18.028 0.258 1.00 63.44 78 LYS A O 1
ATOM 605 N N . ASP A 1 79 ? -5.081 -18.987 1.950 1.00 58.38 79 ASP A N 1
ATOM 606 C CA . ASP A 1 79 ? -6.273 -19.244 2.762 1.00 58.38 79 ASP A CA 1
ATOM 607 C C . ASP A 1 79 ? -6.968 -17.908 3.101 1.00 58.38 79 ASP A C 1
ATOM 609 O O . ASP A 1 79 ? -6.292 -16.953 3.503 1.00 58.38 79 ASP A O 1
ATOM 613 N N . ARG A 1 80 ? -8.288 -17.840 2.872 1.00 52.34 80 ARG A N 1
ATOM 614 C CA . ARG A 1 80 ? -9.152 -16.659 2.617 1.00 52.34 80 ARG A CA 1
ATOM 615 C C . ARG A 1 80 ? -9.144 -15.557 3.694 1.00 52.34 80 ARG A C 1
ATOM 617 O O . ARG A 1 80 ? -10.181 -15.222 4.268 1.00 52.34 80 ARG A O 1
ATOM 624 N N . ARG A 1 81 ? -7.997 -14.945 3.979 1.00 57.03 81 ARG A N 1
ATOM 625 C CA . ARG A 1 81 ? -7.915 -13.725 4.793 1.00 57.03 81 ARG A CA 1
ATOM 626 C C . ARG A 1 81 ? -7.934 -12.513 3.863 1.00 57.03 81 ARG A C 1
ATOM 628 O O . ARG A 1 81 ? -7.050 -12.418 3.015 1.00 57.03 81 ARG A O 1
ATOM 635 N N . PRO A 1 82 ? -8.918 -11.609 3.997 1.00 54.88 82 PRO A N 1
ATOM 636 C CA . PRO A 1 82 ? -9.059 -10.485 3.087 1.00 54.88 82 PRO A CA 1
ATOM 637 C C . PRO A 1 82 ? -7.851 -9.551 3.182 1.00 54.88 82 PRO A C 1
ATOM 639 O O . PRO A 1 82 ? -7.461 -9.126 4.273 1.00 54.88 82 PRO A O 1
ATOM 642 N N . VAL A 1 83 ? -7.268 -9.259 2.023 1.00 57.72 83 VAL A N 1
ATOM 643 C CA . VAL A 1 83 ? -6.217 -8.260 1.825 1.00 57.72 83 VAL A CA 1
ATOM 644 C C . VAL A 1 83 ? -6.887 -7.035 1.217 1.00 57.72 83 VAL A C 1
ATOM 646 O O . VAL A 1 83 ? -7.624 -7.172 0.246 1.00 57.72 83 VAL A O 1
ATOM 649 N N . VAL A 1 84 ? -6.659 -5.860 1.801 1.00 56.09 84 VAL A N 1
ATOM 650 C CA . VAL A 1 84 ? -7.040 -4.593 1.167 1.00 56.09 84 VAL A CA 1
ATOM 651 C C . VAL A 1 84 ? -5.950 -4.230 0.175 1.00 56.09 84 VAL A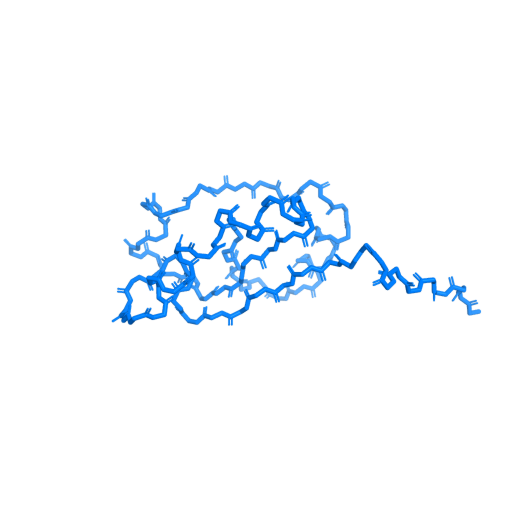 C 1
ATOM 653 O O . VAL A 1 84 ? -4.796 -4.089 0.578 1.00 56.09 84 VAL A O 1
ATOM 656 N N . THR A 1 85 ? -6.332 -4.092 -1.088 1.00 47.72 85 THR A N 1
ATOM 657 C CA . THR A 1 85 ? -5.551 -3.440 -2.140 1.00 47.72 85 THR A CA 1
ATOM 658 C C . THR A 1 85 ? -6.255 -2.140 -2.504 1.00 47.72 85 THR A C 1
ATOM 660 O O . THR A 1 85 ? -7.483 -2.110 -2.562 1.00 47.72 85 THR A O 1
ATOM 663 N N . GLY A 1 86 ? -5.487 -1.078 -2.706 1.00 46.44 86 GLY A N 1
ATOM 6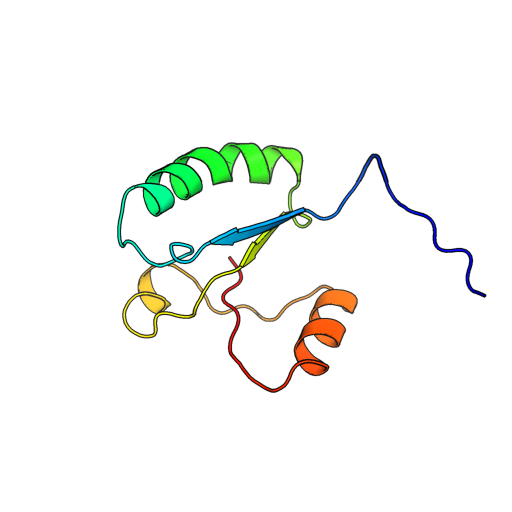64 C CA . GLY A 1 86 ? -5.944 0.228 -3.170 1.00 46.44 86 GLY A CA 1
ATOM 665 C C . GLY A 1 86 ? -4.790 0.991 -3.791 1.00 46.44 86 GLY A C 1
ATOM 666 O O . GLY A 1 86 ? -3.655 0.450 -3.751 1.00 46.44 86 GLY A O 1
#

Solvent-accessible surface area (backbone atoms only — not comparable to full-atom values): 5440 Å² total; per-residue (Å²): 129,84,86,80,78,78,50,87,92,68,62,75,45,79,48,77,41,79,31,42,60,34,86,81,59,70,60,26,55,55,49,66,72,43,46,67,62,49,42,72,76,47,43,92,38,47,38,45,39,24,58,66,39,86,89,43,29,83,81,64,43,71,93,75,82,75,81,51,68,68,58,41,53,57,53,70,73,40,81,92,67,74,71,44,61,105